Protein AF-B8F589-F1 (afdb_monomer_lite)

Structure (mmCIF, N/CA/C/O backbone):
data_AF-B8F589-F1
#
_entry.id   AF-B8F589-F1
#
loop_
_atom_site.group_PDB
_atom_site.id
_atom_site.type_symbol
_atom_site.label_atom_id
_atom_site.label_alt_id
_atom_site.label_comp_id
_atom_site.label_asym_id
_atom_site.label_entity_id
_atom_site.label_seq_id
_atom_site.pdbx_PDB_ins_code
_atom_site.Cartn_x
_atom_site.Cartn_y
_atom_site.Cartn_z
_atom_site.occupancy
_atom_site.B_iso_or_equiv
_atom_site.auth_seq_id
_atom_site.auth_comp_id
_atom_site.auth_asym_id
_atom_site.auth_atom_id
_atom_site.pdbx_PDB_model_num
ATOM 1 N N . MET A 1 1 ? 21.856 8.384 -10.287 1.00 70.81 1 MET A N 1
ATOM 2 C CA . MET A 1 1 ? 21.074 7.333 -9.606 1.00 70.81 1 MET A CA 1
ATOM 3 C C . MET A 1 1 ? 20.748 6.284 -10.647 1.00 70.81 1 MET A C 1
ATOM 5 O O . MET A 1 1 ? 20.269 6.664 -11.711 1.00 70.81 1 MET A O 1
ATOM 9 N N . GLU A 1 2 ? 21.088 5.023 -10.402 1.00 91.62 2 GLU A N 1
ATOM 10 C CA . GLU A 1 2 ? 20.837 3.949 -11.366 1.00 91.62 2 GLU A CA 1
ATOM 11 C C . GLU A 1 2 ? 19.342 3.608 -11.427 1.00 91.62 2 GLU A C 1
ATOM 13 O O . GLU A 1 2 ? 18.603 3.819 -10.462 1.00 91.62 2 GLU A O 1
ATOM 18 N N . LEU A 1 3 ? 18.878 3.060 -12.556 1.00 90.81 3 LEU A N 1
ATOM 19 C CA . LEU A 1 3 ? 17.481 2.635 -12.714 1.00 90.81 3 LEU A CA 1
ATOM 20 C C . LEU A 1 3 ? 17.071 1.645 -11.612 1.00 90.81 3 LEU A C 1
ATOM 22 O O . LEU A 1 3 ? 15.971 1.745 -11.077 1.00 90.81 3 LEU A O 1
ATOM 26 N N . ALA A 1 4 ? 17.971 0.736 -11.229 1.00 93.31 4 ALA A N 1
ATOM 27 C CA . ALA A 1 4 ? 17.735 -0.226 -10.158 1.00 93.31 4 ALA A CA 1
ATOM 28 C C . ALA A 1 4 ? 17.434 0.452 -8.810 1.00 93.31 4 ALA A C 1
ATOM 30 O O . ALA A 1 4 ? 16.539 0.010 -8.089 1.00 93.31 4 ALA A O 1
ATOM 31 N N . ASP A 1 5 ? 18.129 1.542 -8.482 1.00 95.38 5 ASP A N 1
ATOM 32 C CA . ASP A 1 5 ? 17.901 2.282 -7.238 1.00 95.38 5 ASP A CA 1
ATOM 33 C C . ASP A 1 5 ? 16.565 3.024 -7.262 1.00 95.38 5 ASP A C 1
ATOM 35 O O . ASP A 1 5 ? 15.835 3.014 -6.271 1.00 95.38 5 ASP A O 1
ATOM 39 N N . LEU A 1 6 ? 16.192 3.592 -8.415 1.00 93.50 6 LEU A N 1
ATOM 40 C CA . LEU A 1 6 ? 14.878 4.210 -8.591 1.00 93.50 6 LEU A CA 1
ATOM 41 C C . LEU A 1 6 ? 13.755 3.182 -8.411 1.00 93.50 6 LEU A C 1
ATOM 43 O O . LEU A 1 6 ? 12.760 3.465 -7.748 1.00 93.50 6 LEU A O 1
ATOM 47 N N . LEU A 1 7 ? 13.911 1.983 -8.975 1.00 95.19 7 LEU A N 1
ATOM 48 C CA . LEU A 1 7 ? 12.927 0.911 -8.832 1.00 95.19 7 LEU A CA 1
ATOM 49 C C . LEU A 1 7 ? 12.817 0.444 -7.375 1.00 95.19 7 LEU A C 1
ATOM 51 O O . LEU A 1 7 ? 11.704 0.299 -6.875 1.00 95.19 7 LEU A O 1
ATOM 55 N N . LYS A 1 8 ? 13.940 0.281 -6.661 1.00 96.69 8 LYS A N 1
ATOM 56 C CA . LYS A 1 8 ? 13.938 -0.037 -5.221 1.00 96.69 8 LYS A CA 1
ATOM 57 C C . LYS A 1 8 ? 13.220 1.034 -4.400 1.00 96.69 8 LYS A C 1
ATOM 59 O O . LYS A 1 8 ? 12.420 0.686 -3.534 1.00 96.69 8 LYS A O 1
ATOM 64 N N . LEU A 1 9 ? 13.469 2.313 -4.688 1.00 96.56 9 LEU A N 1
ATOM 65 C CA . LEU A 1 9 ? 12.802 3.425 -4.011 1.00 96.56 9 LEU A CA 1
ATOM 66 C C . LEU A 1 9 ? 11.286 3.378 -4.232 1.00 96.56 9 LEU A C 1
ATOM 68 O O . LEU A 1 9 ? 10.526 3.436 -3.272 1.00 96.56 9 LEU A O 1
ATOM 72 N N . GLN A 1 10 ? 10.842 3.188 -5.475 1.00 96.44 10 GLN A N 1
ATOM 73 C CA . GLN A 1 10 ? 9.415 3.098 -5.793 1.00 96.44 10 GLN A CA 1
ATOM 74 C C . GLN A 1 10 ? 8.743 1.876 -5.143 1.00 96.44 10 GLN A C 1
ATOM 76 O O . GLN A 1 10 ? 7.616 1.976 -4.663 1.00 96.44 10 GLN A O 1
ATOM 81 N N . ILE A 1 11 ? 9.426 0.727 -5.070 1.00 97.88 11 ILE A N 1
ATOM 82 C CA . ILE A 1 11 ? 8.928 -0.440 -4.321 1.00 97.88 11 ILE A CA 1
ATOM 83 C C . ILE A 1 11 ? 8.768 -0.087 -2.840 1.00 97.88 11 ILE A C 1
ATOM 85 O O . ILE A 1 11 ? 7.735 -0.391 -2.245 1.00 97.88 11 ILE A O 1
ATOM 89 N N . HIS A 1 12 ? 9.763 0.578 -2.251 1.00 98.44 12 HIS A N 1
ATOM 90 C CA . HIS A 1 12 ? 9.709 0.990 -0.854 1.00 98.44 12 HIS A CA 1
ATOM 91 C C . HIS A 1 12 ? 8.543 1.951 -0.581 1.00 98.44 12 HIS A C 1
ATOM 93 O O . HIS A 1 12 ? 7.799 1.749 0.376 1.00 98.44 12 HIS A O 1
ATOM 99 N N . GLU A 1 13 ? 8.315 2.939 -1.449 1.00 98.38 13 GLU A N 1
ATOM 100 C CA . GLU A 1 13 ? 7.171 3.853 -1.340 1.00 98.38 13 GLU A CA 1
ATOM 101 C C . GLU A 1 13 ? 5.830 3.106 -1.384 1.00 98.38 13 GLU A C 1
ATOM 103 O O . GLU A 1 13 ? 4.947 3.384 -0.572 1.00 98.38 13 GLU A O 1
ATOM 108 N N . ALA A 1 14 ? 5.680 2.122 -2.280 1.00 98.62 14 ALA A N 1
ATOM 109 C CA . ALA A 1 14 ? 4.471 1.302 -2.348 1.00 98.62 14 ALA A CA 1
ATOM 110 C C . ALA A 1 14 ? 4.254 0.489 -1.059 1.00 98.62 14 ALA A C 1
ATOM 112 O O . ALA A 1 14 ? 3.133 0.431 -0.555 1.00 98.62 14 ALA A O 1
ATOM 113 N N . ILE A 1 15 ? 5.320 -0.086 -0.488 1.00 98.81 15 ILE A N 1
ATOM 114 C CA . ILE A 1 15 ? 5.264 -0.805 0.796 1.00 98.81 15 ILE A CA 1
ATOM 115 C C . ILE A 1 15 ? 4.815 0.128 1.923 1.00 98.81 15 ILE A C 1
ATOM 117 O O . ILE A 1 15 ? 3.933 -0.237 2.697 1.00 98.81 15 ILE A O 1
ATOM 121 N N . VAL A 1 16 ? 5.369 1.341 2.001 1.00 98.81 16 VAL A N 1
ATOM 122 C CA . VAL A 1 16 ? 4.980 2.324 3.024 1.00 98.81 16 VAL A CA 1
ATOM 123 C C . VAL A 1 16 ? 3.498 2.681 2.911 1.00 98.81 16 VAL A C 1
ATOM 125 O O . VAL A 1 16 ? 2.808 2.739 3.927 1.00 98.81 16 VAL A O 1
ATOM 128 N N . GLN A 1 17 ? 2.974 2.874 1.696 1.00 98.88 17 GLN A N 1
ATOM 129 C CA . GLN A 1 17 ? 1.537 3.100 1.500 1.00 98.88 17 GLN A CA 1
ATOM 130 C C . GLN A 1 17 ? 0.710 1.907 2.011 1.00 98.88 17 GLN A C 1
ATOM 132 O O . GLN A 1 17 ? -0.252 2.104 2.748 1.00 98.88 17 GLN A O 1
ATOM 137 N N . LEU A 1 18 ? 1.112 0.667 1.714 1.00 98.88 18 LEU A N 1
ATOM 138 C CA . LEU A 1 18 ? 0.413 -0.528 2.206 1.00 98.88 18 LEU A CA 1
ATOM 139 C C . LEU A 1 18 ? 0.444 -0.649 3.738 1.00 98.88 18 LEU A C 1
ATOM 141 O O . LEU A 1 18 ? -0.571 -0.986 4.341 1.00 98.88 18 LEU A O 1
ATOM 145 N N . GLN A 1 19 ? 1.557 -0.296 4.383 1.00 98.88 19 GLN A N 1
ATOM 146 C CA . GLN A 1 19 ? 1.652 -0.257 5.848 1.00 98.88 19 GLN A CA 1
ATOM 147 C C . GLN A 1 19 ? 0.711 0.792 6.462 1.00 98.88 19 GLN A C 1
ATOM 149 O O . GLN A 1 19 ? 0.099 0.554 7.505 1.00 98.88 19 GLN A O 1
ATOM 154 N N . GLN A 1 20 ? 0.555 1.957 5.822 1.00 98.88 20 GLN A N 1
ATOM 155 C CA . GLN A 1 20 ? -0.422 2.956 6.268 1.00 98.88 20 GLN A CA 1
ATOM 156 C C . GLN A 1 20 ? -1.861 2.476 6.053 1.00 98.88 20 GLN A C 1
ATOM 158 O O . GLN A 1 20 ? -2.712 2.718 6.910 1.00 98.88 20 GLN A O 1
ATOM 163 N N . ALA A 1 21 ? -2.129 1.752 4.961 1.00 98.81 21 ALA A N 1
ATOM 164 C CA . ALA A 1 21 ? -3.427 1.128 4.731 1.00 98.81 21 ALA A CA 1
ATOM 165 C C . ALA A 1 21 ? -3.772 0.124 5.839 1.00 98.81 21 ALA A C 1
ATOM 167 O O . ALA A 1 21 ? -4.849 0.210 6.421 1.00 98.81 21 ALA A O 1
ATOM 168 N N . GLU A 1 22 ? -2.845 -0.772 6.187 1.00 98.88 22 GLU A N 1
ATOM 169 C CA . GLU A 1 22 ? -3.008 -1.735 7.283 1.00 98.88 22 GLU A CA 1
ATOM 170 C C . GLU A 1 22 ? -3.282 -1.027 8.619 1.00 98.88 22 GLU A C 1
ATOM 172 O O . GLU A 1 22 ? -4.243 -1.346 9.322 1.00 98.88 22 GLU A O 1
ATOM 177 N N . LYS A 1 23 ? -2.512 0.021 8.935 1.00 98.81 23 LYS A N 1
ATOM 178 C CA . LYS A 1 23 ? -2.729 0.840 10.135 1.00 98.81 23 LYS A CA 1
ATOM 179 C C . LYS A 1 23 ? -4.105 1.516 10.150 1.00 98.81 23 LYS A C 1
ATOM 181 O O . LYS A 1 23 ? -4.730 1.583 11.207 1.00 98.81 23 LYS A O 1
ATOM 186 N N . ALA A 1 24 ? -4.574 2.026 9.013 1.00 98.75 24 ALA A N 1
ATOM 187 C CA . ALA A 1 24 ? -5.901 2.624 8.887 1.00 98.75 24 ALA A CA 1
ATOM 188 C C . ALA A 1 24 ? -7.012 1.574 9.058 1.00 98.75 24 ALA A C 1
ATOM 190 O O . ALA A 1 24 ? -7.989 1.826 9.762 1.00 98.75 24 ALA A O 1
ATOM 191 N N . LEU A 1 25 ? -6.835 0.369 8.504 1.00 98.69 25 LEU A N 1
ATOM 192 C CA . LEU A 1 25 ? -7.764 -0.752 8.684 1.00 98.69 25 LEU A CA 1
ATOM 193 C C . LEU A 1 25 ? -7.877 -1.173 10.152 1.00 98.69 25 LEU A C 1
ATOM 195 O O . LEU A 1 25 ? -8.991 -1.355 10.641 1.00 98.69 25 LEU A O 1
ATOM 199 N N . HIS A 1 26 ? -6.761 -1.241 10.887 1.00 98.62 26 HIS A N 1
ATOM 200 C CA . HIS A 1 26 ? -6.781 -1.507 12.332 1.00 98.62 26 HIS A CA 1
ATOM 201 C C . HIS A 1 26 ? -7.601 -0.482 13.126 1.00 98.62 26 HIS A C 1
ATOM 203 O O . HIS A 1 26 ? -8.163 -0.814 14.167 1.00 98.62 26 HIS A O 1
ATOM 209 N N . L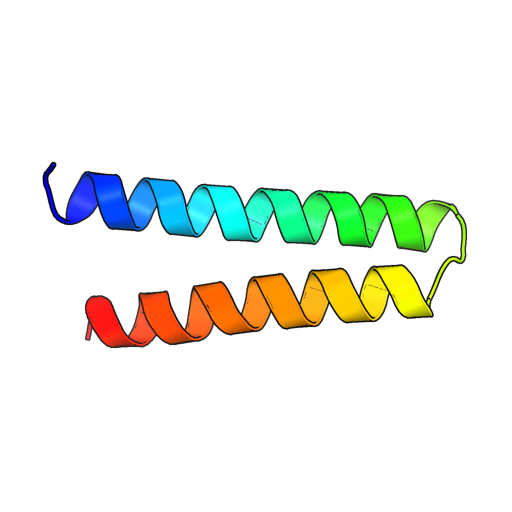YS A 1 27 ? -7.694 0.754 12.628 1.00 98.50 27 LYS A N 1
ATOM 210 C CA . LYS A 1 27 ? -8.494 1.833 13.218 1.00 98.50 27 LYS A CA 1
ATOM 211 C C . LYS A 1 27 ? -9.910 1.940 12.642 1.00 98.50 27 LYS A C 1
ATOM 213 O O . LYS A 1 27 ? -10.631 2.861 13.005 1.00 98.50 27 LYS A O 1
ATOM 218 N N . GLN A 1 28 ? -10.301 1.030 11.747 1.00 98.25 28 GLN A N 1
ATOM 219 C CA . GLN A 1 28 ? -11.569 1.065 11.004 1.00 98.25 28 GLN A CA 1
ATOM 220 C C . GLN A 1 28 ? -11.743 2.323 10.123 1.00 98.25 28 GLN A C 1
ATOM 222 O O . GLN A 1 28 ? -12.852 2.681 9.729 1.00 98.25 28 GLN A O 1
ATOM 227 N N . GLU A 1 29 ? -10.643 2.981 9.752 1.00 98.44 29 GLU A N 1
ATOM 228 C CA . GLU A 1 29 ? -10.626 4.177 8.906 1.00 98.44 29 GLU A CA 1
ATOM 229 C C . GLU A 1 29 ? -10.654 3.789 7.413 1.00 98.44 29 GLU A C 1
ATOM 231 O O . GLU A 1 29 ? -9.672 3.949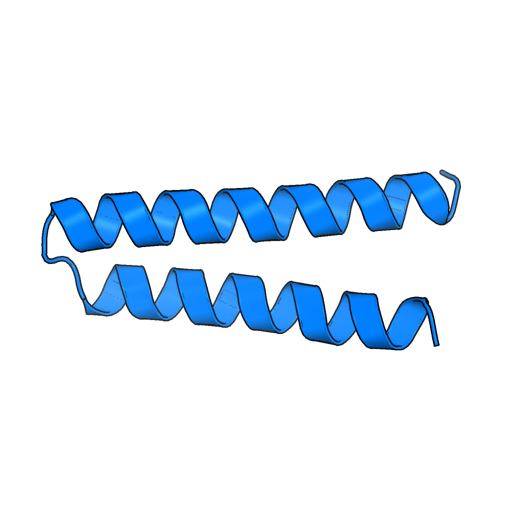 6.684 1.00 98.44 29 GLU A O 1
ATOM 236 N N . MET A 1 30 ? -11.788 3.257 6.942 1.00 98.12 30 MET A N 1
ATOM 237 C CA . MET A 1 30 ? -11.918 2.671 5.594 1.00 98.12 30 MET A CA 1
ATOM 238 C C . MET A 1 30 ? -11.564 3.639 4.455 1.00 98.12 30 MET A C 1
ATOM 240 O O . MET A 1 30 ? -10.909 3.246 3.490 1.00 98.12 30 MET A O 1
ATOM 244 N N . THR A 1 31 ? -11.946 4.914 4.572 1.00 98.44 31 THR A N 1
ATOM 245 C CA . THR A 1 31 ? -11.617 5.938 3.569 1.00 98.44 31 THR A CA 1
ATOM 246 C C . THR A 1 31 ? -10.105 6.134 3.447 1.00 98.44 31 THR A C 1
ATOM 248 O O . THR A 1 31 ? -9.578 6.151 2.337 1.00 98.44 31 THR A O 1
ATOM 251 N N . HIS A 1 32 ? -9.383 6.224 4.571 1.00 98.50 32 HIS A N 1
ATOM 252 C CA . HIS A 1 32 ? -7.924 6.358 4.558 1.00 98.50 32 HIS A CA 1
ATOM 253 C C . HIS A 1 32 ? -7.255 5.095 4.019 1.00 98.50 32 HIS A C 1
ATOM 255 O O . HIS A 1 32 ? -6.374 5.190 3.167 1.00 98.50 32 HIS A O 1
ATOM 261 N N . ALA A 1 33 ? -7.716 3.916 4.450 1.00 98.75 33 ALA A N 1
ATOM 262 C CA . ALA A 1 33 ? -7.218 2.646 3.936 1.00 98.75 33 ALA A CA 1
ATOM 263 C C . ALA A 1 33 ? -7.338 2.568 2.406 1.00 98.75 33 ALA A C 1
ATOM 265 O O . ALA A 1 33 ? -6.364 2.243 1.729 1.00 98.75 33 ALA A O 1
ATOM 266 N N . SER A 1 34 ? -8.496 2.947 1.853 1.00 98.69 34 SER A N 1
ATOM 267 C CA . SER A 1 34 ? -8.715 2.965 0.404 1.00 98.69 34 SER A CA 1
ATOM 268 C C . SER A 1 34 ? -7.775 3.927 -0.324 1.00 98.69 34 SER A C 1
ATOM 270 O O . SER A 1 34 ? -7.262 3.578 -1.386 1.00 98.69 34 SER A O 1
ATOM 272 N N . ILE A 1 35 ? -7.531 5.120 0.229 1.00 98.75 35 ILE A N 1
ATOM 273 C CA . ILE A 1 35 ? -6.611 6.103 -0.364 1.00 98.75 35 ILE A CA 1
ATOM 274 C C . ILE A 1 35 ? -5.189 5.536 -0.422 1.00 98.75 35 ILE A C 1
ATOM 276 O O . ILE A 1 35 ? -4.535 5.595 -1.463 1.00 98.75 35 ILE A O 1
ATOM 280 N N . TYR A 1 36 ? -4.715 4.949 0.677 1.00 98.81 36 TYR A N 1
ATOM 281 C CA . TYR A 1 36 ? -3.377 4.368 0.742 1.00 98.81 36 TYR A CA 1
ATOM 282 C C . TYR A 1 36 ? -3.203 3.184 -0.225 1.00 98.81 36 TYR A C 1
ATOM 284 O O . TYR A 1 36 ? -2.180 3.089 -0.906 1.00 98.81 36 TYR A O 1
ATOM 292 N N . VAL A 1 37 ? -4.215 2.320 -0.361 1.00 98.75 37 VAL A N 1
ATOM 293 C CA . VAL A 1 37 ? -4.192 1.214 -1.335 1.00 98.75 37 VAL A CA 1
ATOM 294 C C . VAL A 1 37 ? -4.127 1.732 -2.774 1.00 98.75 37 VAL A C 1
ATOM 296 O O . VAL A 1 37 ? -3.299 1.258 -3.556 1.00 98.75 37 VAL A O 1
ATOM 299 N N . GLU A 1 38 ? -4.944 2.725 -3.136 1.00 98.69 38 GLU A N 1
ATOM 300 C CA . GLU A 1 38 ? -4.923 3.284 -4.494 1.00 98.69 38 GLU A CA 1
ATOM 301 C C . GLU A 1 38 ? -3.597 3.995 -4.808 1.00 98.69 38 GLU A C 1
ATOM 303 O O . GLU A 1 38 ? -3.077 3.866 -5.920 1.00 98.69 38 GLU A O 1
ATOM 308 N N . ASN A 1 39 ? -2.978 4.654 -3.824 1.00 98.69 39 ASN A N 1
ATOM 309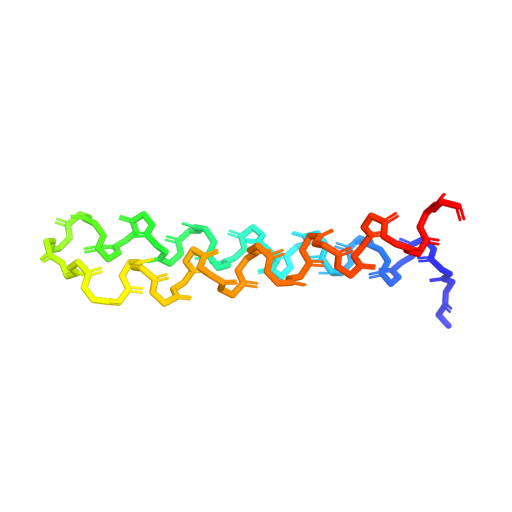 C CA . ASN A 1 39 ? -1.636 5.217 -3.981 1.00 98.69 39 ASN A CA 1
ATOM 310 C C . ASN A 1 39 ? -0.591 4.129 -4.268 1.00 98.69 39 ASN A C 1
ATOM 312 O O . ASN A 1 39 ? 0.191 4.261 -5.214 1.00 98.69 39 ASN A O 1
ATOM 316 N N . ALA A 1 40 ? -0.591 3.036 -3.493 1.00 98.69 40 ALA A N 1
ATOM 317 C CA . ALA A 1 40 ? 0.323 1.911 -3.700 1.00 98.69 40 ALA A CA 1
ATOM 318 C C . ALA A 1 40 ? 0.158 1.304 -5.104 1.00 98.69 40 ALA A C 1
ATOM 320 O O . ALA A 1 40 ? 1.136 1.110 -5.829 1.00 98.69 40 ALA A O 1
ATOM 321 N N . LYS A 1 41 ? -1.088 1.080 -5.532 1.00 98.50 41 LYS A N 1
ATOM 322 C CA . LYS A 1 41 ? -1.428 0.598 -6.877 1.00 98.50 41 LYS A CA 1
ATOM 323 C C . LYS A 1 41 ? -0.912 1.534 -7.970 1.00 98.50 41 LYS A C 1
ATOM 325 O O . LYS A 1 41 ? -0.307 1.066 -8.935 1.00 98.50 41 LYS A O 1
ATOM 330 N N . GLY A 1 42 ? -1.097 2.845 -7.817 1.00 98.25 42 GLY A N 1
ATOM 331 C CA . GLY A 1 42 ? -0.589 3.841 -8.762 1.00 98.25 42 GLY A CA 1
ATOM 332 C C . GLY A 1 42 ? 0.936 3.797 -8.920 1.00 98.25 42 GLY A C 1
ATOM 333 O O . GLY A 1 42 ? 1.445 3.939 -10.034 1.00 98.25 42 GLY A O 1
ATOM 334 N N . ILE A 1 43 ? 1.671 3.553 -7.830 1.00 97.81 43 ILE A N 1
ATOM 335 C CA . ILE A 1 43 ? 3.130 3.373 -7.860 1.00 97.81 43 ILE A CA 1
ATOM 336 C C . ILE A 1 43 ? 3.501 2.082 -8.602 1.00 97.81 43 ILE A C 1
ATOM 338 O O . ILE A 1 43 ? 4.332 2.115 -9.512 1.00 97.81 43 ILE A O 1
ATOM 342 N N . LEU A 1 44 ? 2.854 0.962 -8.267 1.00 96.31 44 LEU A N 1
ATOM 343 C CA . LEU A 1 44 ? 3.148 -0.348 -8.855 1.00 96.31 44 LEU A CA 1
ATOM 344 C C . LEU A 1 44 ? 2.856 -0.406 -10.359 1.00 96.31 44 LEU A C 1
ATOM 346 O O . LEU A 1 44 ? 3.652 -0.968 -11.108 1.00 96.31 44 LEU A O 1
ATOM 350 N N . VAL A 1 45 ? 1.773 0.221 -10.830 1.00 96.69 45 VAL A N 1
ATOM 351 C CA . VAL A 1 45 ? 1.467 0.315 -12.271 1.00 96.69 45 VAL A CA 1
ATOM 352 C C . VAL A 1 45 ? 2.578 1.055 -13.020 1.00 96.69 45 VAL A C 1
ATOM 354 O O . VAL A 1 45 ? 3.046 0.586 -14.058 1.00 96.69 45 VAL A O 1
ATOM 357 N N . LYS A 1 46 ? 3.053 2.184 -12.476 1.00 93.94 46 LYS A N 1
ATOM 358 C CA . LYS A 1 46 ? 4.175 2.934 -13.062 1.00 93.94 46 LYS A CA 1
ATOM 359 C C . LYS A 1 46 ? 5.459 2.108 -13.064 1.00 93.94 46 LYS A C 1
ATOM 361 O O . LYS A 1 46 ? 6.215 2.177 -14.027 1.00 93.94 46 LYS A O 1
ATOM 366 N N . LEU A 1 47 ? 5.708 1.343 -12.003 1.00 94.12 47 LEU A N 1
ATOM 367 C CA . LEU A 1 47 ? 6.878 0.478 -11.896 1.00 94.12 47 LEU A CA 1
ATOM 368 C C . LEU A 1 47 ? 6.846 -0.651 -12.932 1.00 94.12 47 LEU A C 1
ATOM 370 O O . LEU A 1 47 ? 7.817 -0.829 -13.662 1.00 94.12 47 LEU A O 1
ATOM 374 N N . GLY A 1 48 ? 5.715 -1.350 -13.062 1.00 91.75 48 GLY A N 1
ATOM 375 C CA . GLY A 1 48 ? 5.532 -2.400 -14.065 1.00 91.75 48 GLY A CA 1
ATOM 376 C C . GLY A 1 48 ? 5.742 -1.893 -15.493 1.00 91.75 48 GLY A C 1
ATOM 377 O O . GLY A 1 48 ? 6.359 -2.582 -16.296 1.00 91.75 48 GLY A O 1
ATOM 378 N N . GLY A 1 49 ? 5.314 -0.662 -15.792 1.00 92.44 49 GLY A N 1
ATOM 379 C CA . GLY A 1 49 ? 5.559 -0.024 -17.089 1.00 92.44 49 GLY A CA 1
ATOM 380 C C . GLY A 1 49 ? 7.026 0.329 -17.369 1.00 92.44 49 GLY A C 1
ATOM 381 O O . GLY A 1 49 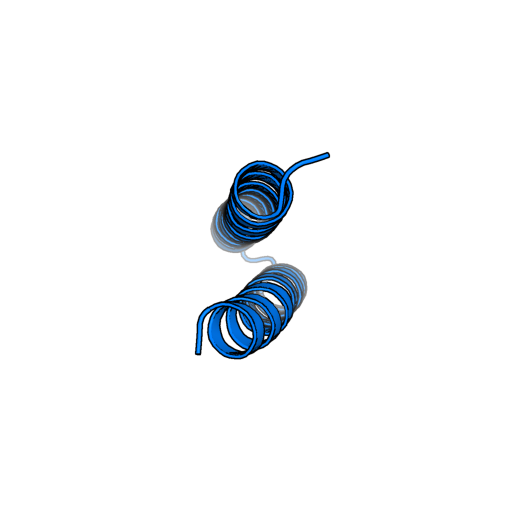? 7.405 0.393 -18.530 1.00 92.44 49 GLY A O 1
ATOM 382 N N . LYS A 1 50 ? 7.854 0.545 -16.338 1.00 89.94 50 LYS A N 1
ATOM 383 C CA . LYS A 1 50 ? 9.289 0.869 -16.487 1.00 89.94 50 LYS A CA 1
ATOM 384 C C . LYS A 1 50 ? 10.189 -0.354 -16.651 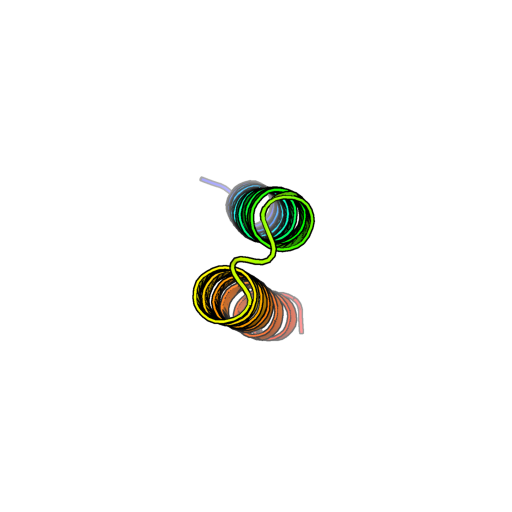1.00 89.94 50 LYS A C 1
ATOM 386 O O . LYS A 1 50 ? 11.319 -0.206 -17.100 1.00 89.94 50 LYS A O 1
ATOM 391 N N . ILE A 1 51 ? 9.726 -1.520 -16.204 1.00 89.88 51 ILE A N 1
ATOM 392 C CA . ILE A 1 51 ? 10.478 -2.784 -16.265 1.00 89.88 51 ILE A CA 1
ATOM 393 C C . ILE A 1 51 ? 10.159 -3.559 -17.557 1.00 89.88 51 ILE A C 1
ATOM 395 O O . ILE A 1 51 ? 10.864 -4.507 -17.892 1.00 89.88 51 ILE A O 1
ATOM 399 N N . ARG A 1 52 ? 9.092 -3.173 -18.264 1.00 77.94 52 ARG A N 1
ATOM 400 C CA . ARG A 1 52 ? 8.598 -3.858 -19.459 1.00 77.94 52 ARG A CA 1
ATOM 401 C C . ARG A 1 52 ? 9.380 -3.523 -20.722 1.00 77.94 52 ARG A C 1
ATOM 403 O O . ARG A 1 52 ? 9.848 -2.371 -20.837 1.00 77.94 52 ARG A O 1
#

Radius of gyration: 12.45 Å; chains: 1; bounding box: 33×11×33 Å

Secondary structure (DSSP, 8-state):
--HHHHHHHHHHHHHHHHHHHHHHHHTT-HHHHHHHHHHHHHHHHHHHHHH-

pLDDT: mean 96.1, std 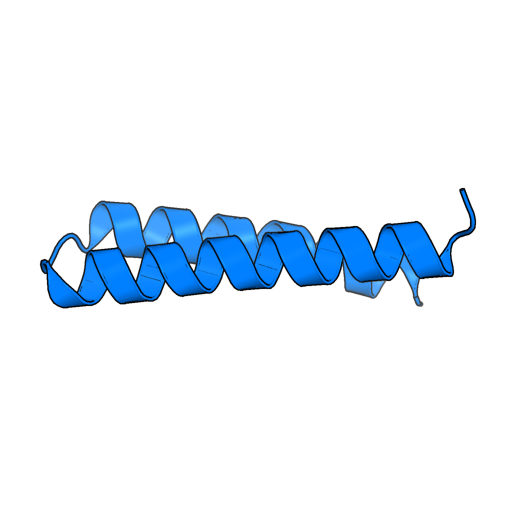5.11, range [70.81, 98.88]

Sequence (52 aa):
MELADLLKLQIHEAIVQLQQAEKALHKQEMTHASIYVENAKGILVKLGGKIR

Organism: Glaesserella parasuis serovar 5 (strain SH0165) (NCBI:txid557723)

Foldseek 3Di:
DDPVVVLVVLLVQLVVLCVQLVVCVVVVVNVSNVVSNVVSVVSVVVSVVVVD